Protein AF-A0A6I3EIS2-F1 (afdb_monomer_lite)

Secondary structure (DSSP, 8-state):
---HHHHHHHHHHHHHHHHHHHHHHHHHHHHHHGGGTSSTTSSHHHHHHHHHHHHHHTS-HHHHHHHHHHHHHHHHS-S-SSTTTTSTTSSS--

Sequence (94 aa):
TMGNAEARVWVSAVKAMVPERVCKIIDEAMQVFGATGISQWTPLARMYAGQRTLRLADGPDEVHWQVVGRAEISRYEPDSLGKNINSARTTGEK

pLDDT: mean 78.99, std 15.68, range [36.34, 94.75]

Structure (mmCIF, N/CA/C/O backbone):
data_AF-A0A6I3EIS2-F1
#
_entry.id   AF-A0A6I3EIS2-F1
#
loop_
_atom_site.group_PDB
_atom_site.id
_atom_site.type_symbol
_atom_site.label_atom_id
_atom_site.label_alt_id
_atom_site.label_comp_id
_atom_site.label_asym_id
_atom_site.label_entity_id
_atom_site.label_seq_id
_atom_site.pdbx_PDB_ins_code
_atom_site.Cartn_x
_atom_site.Cartn_y
_atom_site.Cartn_z
_atom_site.occupancy
_atom_site.B_iso_or_equiv
_atom_site.auth_seq_id
_atom_site.auth_comp_id
_atom_site.auth_asym_id
_atom_site.auth_atom_id
_atom_site.pdbx_PDB_model_num
ATOM 1 N N . THR A 1 1 ? -29.187 10.706 -0.928 1.00 49.88 1 THR A N 1
ATOM 2 C CA . THR A 1 1 ? -27.713 10.802 -0.929 1.00 49.88 1 THR A CA 1
ATOM 3 C C . THR A 1 1 ? -27.222 10.201 0.373 1.00 49.88 1 THR A C 1
ATOM 5 O O . THR A 1 1 ? -27.789 10.531 1.406 1.00 49.88 1 THR A O 1
ATOM 8 N N . MET A 1 2 ? -26.282 9.250 0.341 1.00 51.97 2 MET A N 1
ATOM 9 C CA . MET A 1 2 ? -25.712 8.675 1.573 1.00 51.97 2 MET A CA 1
ATOM 10 C C . MET A 1 2 ? -25.084 9.800 2.407 1.00 51.97 2 MET A C 1
ATOM 12 O O . MET A 1 2 ? -24.468 10.708 1.844 1.00 51.97 2 MET A O 1
ATOM 16 N N . GLY A 1 3 ? -25.294 9.797 3.723 1.00 64.19 3 GLY A N 1
ATOM 17 C CA . GLY A 1 3 ? -24.807 10.866 4.596 1.00 64.19 3 GLY A CA 1
ATOM 18 C C . GLY A 1 3 ? -23.276 10.913 4.624 1.00 64.19 3 GLY A C 1
ATOM 19 O O . GLY A 1 3 ? -22.625 9.872 4.557 1.00 64.19 3 GLY A O 1
ATOM 20 N N . ASN A 1 4 ? -22.689 12.107 4.783 1.00 69.50 4 ASN A N 1
ATOM 21 C CA . ASN A 1 4 ? -21.230 12.305 4.882 1.00 69.50 4 ASN A CA 1
ATOM 22 C C . ASN A 1 4 ? -20.538 11.337 5.865 1.00 69.50 4 ASN A C 1
ATOM 24 O O . ASN A 1 4 ? -19.365 11.020 5.690 1.00 69.50 4 ASN A O 1
ATOM 28 N N . ALA A 1 5 ? -21.250 10.862 6.892 1.00 68.38 5 ALA A N 1
ATOM 29 C CA . ALA A 1 5 ? -20.742 9.894 7.858 1.00 68.38 5 ALA A CA 1
ATOM 30 C C . ALA A 1 5 ? -20.477 8.503 7.249 1.00 68.38 5 ALA A C 1
ATOM 32 O O . ALA A 1 5 ? -19.424 7.928 7.508 1.00 68.38 5 ALA A O 1
ATOM 33 N N . GLU A 1 6 ? -21.375 7.989 6.405 1.00 73.19 6 GLU A N 1
ATOM 34 C CA . GLU A 1 6 ? -21.196 6.686 5.748 1.00 73.19 6 GLU A CA 1
ATOM 35 C C . GLU A 1 6 ? -20.102 6.751 4.679 1.00 73.19 6 GLU A C 1
ATOM 37 O O . GLU A 1 6 ? -19.287 5.840 4.562 1.00 73.19 6 GLU A O 1
ATOM 42 N N . ALA A 1 7 ? -20.025 7.860 3.935 1.00 79.88 7 ALA A N 1
ATOM 43 C CA . ALA A 1 7 ? -19.017 8.049 2.893 1.00 79.88 7 ALA A CA 1
ATOM 44 C C . ALA A 1 7 ? -17.576 8.006 3.440 1.00 79.88 7 ALA A C 1
ATOM 46 O O . ALA A 1 7 ? -16.679 7.489 2.775 1.00 79.88 7 ALA A O 1
ATOM 47 N N . ARG A 1 8 ? -17.344 8.491 4.670 1.00 82.25 8 ARG A N 1
ATOM 48 C CA . ARG A 1 8 ? -16.014 8.478 5.307 1.00 82.25 8 ARG A CA 1
ATOM 49 C C . ARG A 1 8 ? -15.452 7.070 5.494 1.00 82.25 8 ARG A C 1
ATOM 51 O O . ARG A 1 8 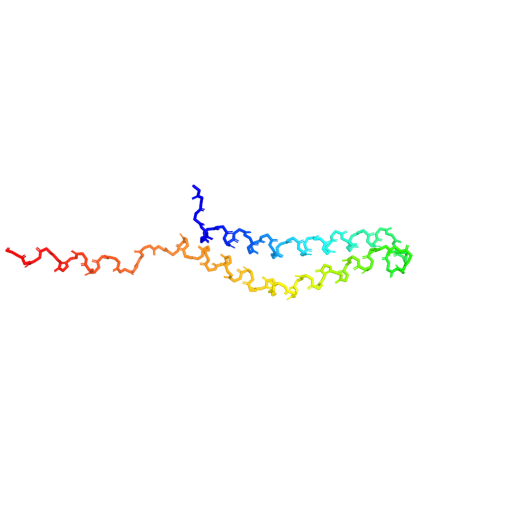? -14.250 6.891 5.335 1.00 82.25 8 ARG A O 1
ATOM 58 N N . VAL A 1 9 ? -16.303 6.086 5.793 1.00 84.69 9 VAL A N 1
ATOM 59 C CA . VAL A 1 9 ? -15.883 4.686 5.977 1.00 84.69 9 VAL A CA 1
ATOM 60 C C . VAL A 1 9 ? -15.337 4.122 4.668 1.00 84.69 9 VAL A C 1
ATOM 62 O O . VAL A 1 9 ? -14.248 3.552 4.645 1.00 84.69 9 VAL A O 1
ATOM 65 N N . TRP A 1 10 ? -16.046 4.360 3.563 1.00 85.62 10 TRP A N 1
ATOM 66 C CA . TRP A 1 10 ? -15.628 3.916 2.233 1.00 85.62 10 TRP A CA 1
ATOM 67 C C . TRP A 1 10 ? -14.325 4.576 1.778 1.00 85.62 10 TRP A C 1
ATOM 69 O O . TRP A 1 10 ? -13.449 3.895 1.248 1.00 85.62 10 TRP A O 1
ATOM 79 N N . VAL A 1 11 ? -14.158 5.880 2.025 1.00 86.94 11 VAL A N 1
ATOM 80 C CA . VAL A 1 11 ? -12.917 6.595 1.681 1.00 86.94 11 VAL A CA 1
ATOM 81 C C . VAL A 1 11 ? -11.729 6.047 2.474 1.00 86.94 11 VAL A C 1
ATOM 83 O O . VAL A 1 11 ? -10.689 5.765 1.880 1.00 86.94 11 VAL A O 1
ATOM 86 N N . SER A 1 12 ? -11.884 5.832 3.785 1.00 85.25 12 SER A N 1
ATOM 87 C CA . SER A 1 12 ? -10.834 5.226 4.615 1.00 85.25 12 SER A CA 1
ATOM 88 C C . SER A 1 12 ? -10.498 3.799 4.170 1.00 85.25 12 SER A C 1
ATOM 90 O O . SER A 1 12 ? -9.322 3.460 4.063 1.00 85.25 12 SER A O 1
ATOM 92 N N . ALA A 1 13 ? -11.496 2.982 3.820 1.00 86.75 13 ALA A N 1
ATOM 93 C CA . ALA A 1 13 ? -11.269 1.623 3.326 1.00 86.75 13 ALA A CA 1
ATOM 94 C C . ALA A 1 13 ? -10.447 1.602 2.025 1.00 86.75 13 ALA A C 1
ATOM 96 O O . ALA A 1 13 ? -9.459 0.873 1.913 1.00 86.75 13 ALA A O 1
ATOM 97 N N . VAL A 1 14 ? -10.816 2.437 1.047 1.00 88.88 14 VAL A N 1
ATOM 98 C CA . VAL A 1 14 ? -10.085 2.542 -0.226 1.00 88.88 14 VAL A CA 1
ATOM 99 C C . VAL A 1 14 ? -8.664 3.05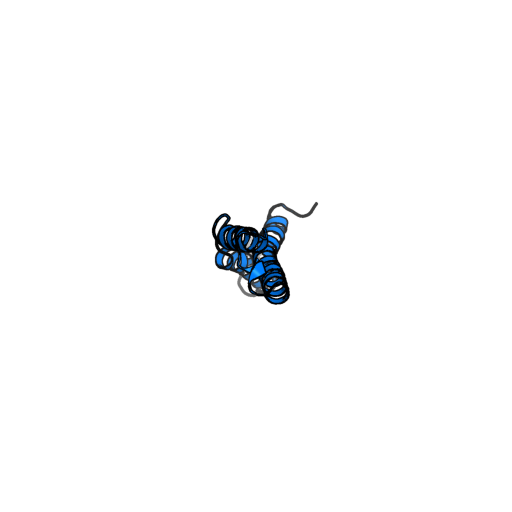2 0.006 1.00 88.88 14 VAL A C 1
ATOM 101 O O . VAL A 1 14 ? -7.717 2.516 -0.572 1.00 88.88 14 VAL A O 1
ATOM 104 N N . LYS A 1 15 ? -8.495 4.056 0.875 1.00 87.56 15 LYS A N 1
ATOM 105 C CA . LYS A 1 15 ? -7.188 4.658 1.151 1.00 87.56 15 LYS A CA 1
ATOM 106 C C . LYS A 1 15 ? -6.206 3.686 1.813 1.00 87.56 15 LYS A C 1
ATOM 108 O O . LYS A 1 15 ? -5.013 3.814 1.548 1.00 87.56 15 LYS A O 1
ATOM 113 N N . ALA A 1 16 ? -6.694 2.730 2.606 1.00 87.00 16 ALA A N 1
ATOM 114 C CA . ALA A 1 16 ? -5.879 1.666 3.194 1.00 87.00 16 ALA A CA 1
ATOM 115 C C . ALA A 1 16 ? -5.511 0.573 2.175 1.00 87.00 16 ALA A C 1
ATOM 117 O O . ALA A 1 16 ? -4.363 0.147 2.093 1.00 87.00 16 ALA A O 1
ATOM 118 N N . MET A 1 17 ? -6.479 0.126 1.369 1.00 90.12 17 MET A N 1
ATOM 119 C CA . MET A 1 17 ? -6.300 -1.032 0.484 1.00 90.12 17 MET A CA 1
ATOM 120 C C . MET A 1 17 ? -5.482 -0.716 -0.777 1.00 90.12 17 MET A C 1
ATOM 122 O O . MET A 1 17 ? -4.653 -1.523 -1.207 1.00 90.12 17 MET A O 1
ATOM 126 N N . VAL A 1 18 ? -5.699 0.453 -1.388 1.00 91.25 18 VAL A N 1
ATOM 127 C CA . VAL A 1 18 ? -5.106 0.777 -2.696 1.00 91.25 18 VAL A CA 1
ATOM 128 C C . VAL A 1 18 ? -3.573 0.828 -2.650 1.00 91.25 18 VAL A C 1
ATOM 130 O O . VAL A 1 18 ? -2.953 0.132 -3.456 1.00 91.25 18 VAL A O 1
ATOM 133 N N . PRO A 1 19 ? -2.920 1.570 -1.732 1.00 89.25 19 PRO A N 1
ATOM 134 C CA . PRO A 1 19 ? -1.459 1.656 -1.713 1.00 89.25 19 PRO A CA 1
ATOM 135 C C . PRO A 1 19 ? -0.780 0.307 -1.448 1.00 89.25 19 PRO A C 1
ATOM 137 O O . PRO A 1 19 ? 0.256 0.015 -2.044 1.00 89.25 19 PRO A O 1
ATOM 140 N N . GLU A 1 20 ? -1.373 -0.546 -0.604 1.00 89.56 20 GLU A N 1
ATOM 141 C CA . GLU A 1 20 ? -0.878 -1.904 -0.358 1.00 89.56 20 GLU A CA 1
ATOM 142 C C . GLU A 1 20 ? -0.891 -2.735 -1.646 1.00 89.56 20 GLU A C 1
ATOM 144 O O . GLU A 1 20 ? 0.114 -3.353 -2.017 1.00 89.56 20 GLU A O 1
ATOM 149 N N . ARG A 1 21 ? -2.013 -2.703 -2.375 1.00 93.50 21 ARG A N 1
ATOM 150 C CA . ARG A 1 21 ? -2.154 -3.474 -3.608 1.00 93.50 21 ARG A CA 1
ATOM 151 C C . ARG A 1 21 ? -1.238 -2.964 -4.716 1.00 93.50 21 ARG A C 1
ATOM 153 O O . ARG A 1 21 ? -0.653 -3.773 -5.433 1.00 93.50 21 ARG A O 1
ATOM 160 N N . VAL A 1 22 ? -1.087 -1.647 -4.844 1.00 93.06 22 VAL A N 1
ATOM 161 C CA . VAL A 1 22 ? -0.212 -1.041 -5.854 1.00 93.06 22 VAL A CA 1
ATOM 162 C C . VAL A 1 22 ? 1.255 -1.365 -5.565 1.00 93.06 22 VAL A C 1
ATOM 164 O O . VAL A 1 22 ? 1.971 -1.741 -6.490 1.00 93.06 22 VAL A O 1
ATOM 167 N N . CYS A 1 23 ? 1.700 -1.305 -4.303 1.00 92.75 23 CYS A N 1
ATOM 168 C CA . CYS A 1 23 ? 3.050 -1.739 -3.926 1.00 92.75 23 CYS A CA 1
ATOM 169 C C . CYS A 1 23 ? 3.328 -3.182 -4.364 1.00 92.75 23 CYS A C 1
ATOM 171 O O . CYS A 1 23 ? 4.382 -3.437 -4.939 1.00 92.75 23 CYS A O 1
ATOM 173 N N . LYS A 1 24 ? 2.375 -4.100 -4.157 1.00 94.50 24 LYS A N 1
ATOM 174 C CA . LYS A 1 24 ? 2.517 -5.501 -4.573 1.00 94.50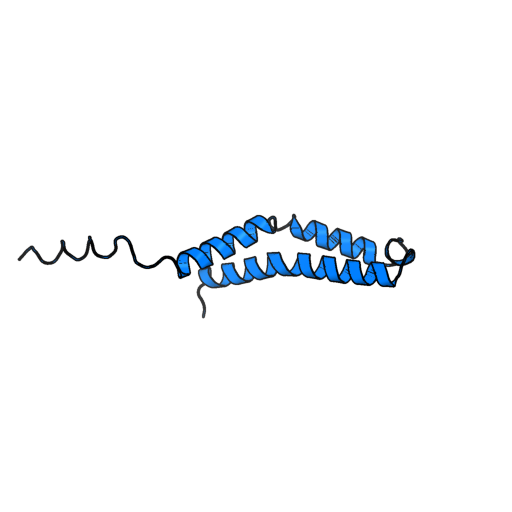 24 LYS A CA 1
ATOM 175 C C . LYS A 1 24 ? 2.628 -5.661 -6.093 1.00 94.50 24 LYS A C 1
ATOM 177 O O . LYS A 1 24 ? 3.478 -6.403 -6.564 1.00 94.50 24 LYS A O 1
ATOM 182 N N . ILE A 1 25 ? 1.803 -4.950 -6.862 1.00 94.56 25 ILE A N 1
ATOM 183 C CA . ILE A 1 25 ? 1.852 -5.004 -8.334 1.00 94.56 25 ILE A CA 1
ATOM 184 C C . ILE A 1 25 ? 3.193 -4.472 -8.855 1.00 94.56 25 ILE A C 1
ATOM 186 O O . ILE A 1 25 ? 3.767 -5.039 -9.782 1.00 94.56 25 ILE A O 1
ATOM 190 N N . ILE A 1 26 ? 3.702 -3.386 -8.264 1.00 92.56 26 ILE A N 1
ATOM 191 C CA . ILE A 1 26 ? 5.003 -2.830 -8.647 1.00 92.56 26 ILE A CA 1
ATOM 192 C C . ILE A 1 26 ? 6.125 -3.812 -8.304 1.00 92.56 26 ILE A C 1
ATOM 194 O O . ILE A 1 26 ? 7.027 -3.980 -9.115 1.00 92.56 26 ILE A O 1
ATOM 198 N N . ASP A 1 27 ? 6.057 -4.480 -7.154 1.00 92.69 27 ASP A N 1
ATOM 199 C CA . ASP A 1 27 ? 7.037 -5.492 -6.750 1.00 92.69 27 ASP A CA 1
ATOM 200 C C . ASP A 1 27 ? 7.058 -6.689 -7.719 1.00 92.69 27 ASP A C 1
ATOM 202 O O . ASP A 1 27 ? 8.113 -7.068 -8.227 1.00 92.69 27 ASP A O 1
ATOM 206 N N . GLU A 1 28 ? 5.883 -7.205 -8.095 1.00 94.75 28 GLU A N 1
ATOM 207 C CA . GLU A 1 28 ? 5.753 -8.255 -9.114 1.00 94.75 28 GLU A CA 1
ATOM 208 C C . GLU A 1 28 ? 6.323 -7.800 -10.471 1.00 94.75 28 GLU A C 1
ATOM 210 O O . GLU A 1 28 ? 7.048 -8.549 -11.129 1.00 94.75 28 GLU A O 1
ATOM 215 N N . ALA A 1 29 ? 6.071 -6.550 -10.874 1.00 92.31 29 ALA A N 1
ATOM 216 C CA . ALA A 1 29 ? 6.660 -5.981 -12.084 1.00 92.31 29 ALA A CA 1
ATOM 217 C C . ALA A 1 29 ? 8.189 -5.848 -11.972 1.00 92.31 29 ALA A C 1
ATOM 219 O O . ALA A 1 29 ? 8.905 -6.201 -12.905 1.00 92.31 29 ALA A O 1
ATOM 220 N N . MET A 1 30 ? 8.718 -5.393 -10.836 1.00 92.56 30 MET A N 1
ATOM 221 C CA . MET A 1 30 ? 10.162 -5.300 -10.605 1.00 92.56 30 MET A CA 1
ATOM 222 C C . MET A 1 30 ? 10.830 -6.672 -10.711 1.00 92.56 30 MET A C 1
ATOM 224 O O . MET A 1 30 ? 11.879 -6.786 -11.346 1.00 92.56 30 MET A O 1
ATOM 228 N N . GLN A 1 31 ? 10.193 -7.713 -10.173 1.00 93.44 31 GLN A N 1
ATOM 229 C CA . GLN A 1 31 ? 10.689 -9.083 -10.247 1.00 93.44 31 GLN A CA 1
ATOM 230 C C . GLN A 1 31 ? 10.782 -9.592 -11.696 1.00 93.44 31 GLN A C 1
ATOM 232 O O . GLN A 1 31 ? 11.774 -10.227 -12.053 1.00 93.44 31 GLN A O 1
ATOM 237 N N . VAL A 1 32 ? 9.801 -9.276 -12.551 1.00 93.69 32 VAL A N 1
ATOM 238 C CA . VAL A 1 32 ? 9.820 -9.630 -13.987 1.00 93.69 32 VAL A CA 1
ATOM 239 C C . VAL A 1 32 ? 10.957 -8.921 -14.736 1.00 93.69 32 VAL A C 1
ATOM 241 O O . VAL A 1 32 ? 11.563 -9.502 -15.634 1.00 93.69 32 VAL A O 1
ATOM 244 N N . PHE A 1 33 ? 11.285 -7.685 -14.354 1.00 90.31 33 PHE A N 1
ATOM 245 C CA . PHE A 1 33 ? 12.356 -6.892 -14.972 1.00 90.31 33 PHE A CA 1
ATOM 246 C C . PHE A 1 33 ? 13.765 -7.218 -14.433 1.00 90.31 33 PHE A C 1
ATOM 248 O O . PHE A 1 33 ? 14.758 -6.704 -14.958 1.00 90.31 33 PHE A O 1
ATOM 255 N N . GLY A 1 34 ? 13.886 -8.048 -13.392 1.00 88.88 34 GLY A N 1
ATOM 256 C CA . GLY A 1 34 ? 15.167 -8.444 -12.804 1.00 88.88 34 GLY A CA 1
ATOM 257 C C . GLY A 1 34 ? 16.003 -7.251 -12.322 1.00 88.88 34 GLY A C 1
ATOM 258 O O . GLY A 1 34 ? 15.484 -6.298 -11.740 1.00 88.88 34 GLY A O 1
ATOM 259 N N . ALA A 1 35 ? 17.316 -7.265 -12.586 1.00 85.25 35 ALA A N 1
ATOM 260 C CA . ALA A 1 35 ? 18.232 -6.196 -12.162 1.00 85.25 35 ALA A CA 1
ATOM 261 C C . ALA A 1 35 ? 17.839 -4.805 -12.701 1.00 85.25 35 ALA A C 1
ATOM 263 O O . ALA A 1 35 ? 18.101 -3.783 -12.067 1.00 85.25 35 ALA A O 1
ATOM 264 N N . THR A 1 36 ? 17.162 -4.750 -13.848 1.00 87.69 36 THR A N 1
ATOM 265 C CA . THR A 1 36 ? 16.674 -3.499 -14.433 1.00 87.69 36 THR A CA 1
ATOM 266 C C . THR A 1 36 ? 15.474 -2.933 -13.661 1.00 87.69 36 THR A C 1
ATOM 268 O O . THR A 1 36 ? 15.312 -1.711 -13.607 1.00 87.69 36 THR A O 1
ATOM 271 N N . GLY A 1 37 ? 14.690 -3.781 -12.985 1.00 84.38 37 GLY A N 1
ATOM 272 C CA . GLY A 1 37 ? 13.536 -3.384 -12.170 1.00 84.38 37 GLY A CA 1
ATOM 273 C C . GLY A 1 37 ? 13.902 -2.591 -10.911 1.00 84.38 37 GLY A C 1
ATOM 274 O O . GLY A 1 37 ? 13.159 -1.700 -10.510 1.00 84.38 37 GLY A O 1
ATOM 275 N N . ILE A 1 38 ? 15.076 -2.851 -10.328 1.00 86.56 38 ILE A N 1
ATOM 276 C CA . ILE A 1 38 ? 15.625 -2.102 -9.177 1.00 86.56 38 ILE A CA 1
ATOM 277 C C . ILE A 1 38 ? 16.514 -0.920 -9.589 1.00 86.56 38 ILE A C 1
ATOM 279 O O . ILE A 1 38 ? 16.913 -0.108 -8.755 1.00 86.56 38 ILE A O 1
ATOM 283 N N . SER A 1 39 ? 16.860 -0.828 -10.872 1.00 88.06 39 SER A N 1
ATOM 284 C CA . SER A 1 39 ? 17.769 0.193 -11.382 1.00 88.06 39 SER A CA 1
ATOM 285 C C . SER A 1 39 ? 17.066 1.532 -11.629 1.00 88.06 39 SER A C 1
ATOM 287 O O . SER A 1 39 ? 15.854 1.592 -11.820 1.00 88.06 39 SER A O 1
ATOM 289 N N . GLN A 1 40 ? 17.846 2.613 -11.730 1.00 87.31 40 GLN A N 1
ATOM 290 C CA . GLN A 1 40 ? 17.334 3.943 -12.101 1.00 87.31 40 GLN A CA 1
ATOM 291 C C . GLN A 1 40 ? 16.934 4.052 -13.586 1.00 87.31 40 GLN A C 1
ATOM 293 O O . GLN A 1 40 ? 16.457 5.099 -14.018 1.00 87.31 40 GLN A O 1
ATOM 298 N N . TRP A 1 41 ? 17.133 2.986 -14.371 1.00 85.69 41 TRP A N 1
ATOM 299 C CA . TRP A 1 41 ? 16.759 2.933 -15.785 1.00 85.69 41 TRP A CA 1
ATOM 300 C C . TRP A 1 41 ? 15.255 2.765 -15.994 1.00 85.69 41 TRP A C 1
ATOM 302 O O . TRP A 1 41 ? 14.749 3.090 -17.065 1.00 85.69 41 TRP A O 1
ATOM 312 N N . THR A 1 42 ? 14.530 2.279 -14.982 1.00 86.06 42 THR A N 1
ATOM 313 C CA . THR A 1 42 ? 13.071 2.165 -15.021 1.00 86.06 42 THR A CA 1
ATOM 314 C C . THR A 1 42 ? 12.441 3.039 -13.939 1.00 86.06 42 THR A C 1
ATOM 316 O O . THR A 1 42 ? 13.033 3.256 -12.880 1.00 86.06 42 THR A O 1
ATOM 319 N N . PRO A 1 43 ? 11.218 3.552 -14.154 1.00 89.31 43 PRO A N 1
ATOM 320 C CA . PRO A 1 43 ? 10.523 4.329 -13.131 1.00 89.31 43 PRO A CA 1
ATOM 321 C C . PRO A 1 43 ? 10.027 3.469 -11.952 1.00 89.31 43 PRO A C 1
ATOM 323 O O . PRO A 1 43 ? 9.559 4.032 -10.962 1.00 89.31 43 PRO A O 1
ATOM 326 N N . LEU A 1 44 ? 10.131 2.134 -12.028 1.00 88.00 44 LEU A N 1
ATOM 327 C CA . LEU A 1 44 ? 9.527 1.187 -11.083 1.00 88.00 44 LEU A CA 1
ATOM 328 C C . LEU A 1 44 ? 10.005 1.398 -9.642 1.00 88.00 44 LEU A C 1
ATOM 330 O O . LEU A 1 44 ? 9.180 1.514 -8.736 1.00 88.00 44 LEU A O 1
ATOM 334 N N . ALA A 1 45 ? 11.313 1.567 -9.432 1.00 88.56 45 ALA A N 1
ATOM 335 C CA . ALA A 1 45 ? 11.874 1.811 -8.103 1.00 88.56 45 ALA A CA 1
ATOM 336 C C . ALA A 1 45 ? 11.336 3.110 -7.466 1.00 88.56 45 ALA A C 1
ATOM 338 O O . ALA A 1 45 ? 11.001 3.148 -6.279 1.00 88.56 45 ALA A O 1
ATOM 339 N N . ARG A 1 46 ? 11.184 4.180 -8.262 1.00 91.38 46 ARG A N 1
ATOM 340 C CA . ARG A 1 46 ? 10.614 5.455 -7.794 1.00 91.38 46 ARG A CA 1
ATOM 341 C C . ARG A 1 46 ? 9.122 5.327 -7.499 1.00 91.38 46 ARG A C 1
ATOM 343 O O . ARG A 1 46 ? 8.646 5.888 -6.514 1.00 91.38 46 ARG A O 1
ATOM 350 N N . MET A 1 47 ? 8.389 4.593 -8.335 1.00 91.31 47 MET A N 1
ATOM 351 C CA . MET A 1 47 ? 6.965 4.330 -8.125 1.00 91.31 47 MET A CA 1
ATOM 352 C C . MET A 1 47 ? 6.736 3.551 -6.828 1.00 91.31 47 MET A C 1
ATOM 354 O O . MET A 1 47 ? 5.880 3.946 -6.039 1.00 91.31 47 MET A O 1
ATOM 358 N N . TYR A 1 48 ? 7.535 2.513 -6.564 1.00 91.50 48 TYR A N 1
ATOM 359 C CA . TYR A 1 48 ? 7.461 1.738 -5.324 1.00 91.50 48 TYR A CA 1
ATOM 360 C C . TYR A 1 48 ? 7.686 2.621 -4.089 1.00 91.50 48 TYR A C 1
ATOM 362 O O . TYR A 1 48 ? 6.883 2.610 -3.154 1.00 91.50 48 TYR A O 1
ATOM 370 N N . ALA A 1 49 ? 8.731 3.456 -4.116 1.00 90.38 49 ALA A N 1
ATOM 371 C CA . ALA A 1 49 ? 9.022 4.396 -3.037 1.00 90.38 49 ALA A CA 1
ATOM 372 C C . ALA A 1 49 ? 7.883 5.410 -2.819 1.00 90.38 49 ALA A C 1
ATOM 374 O O . ALA A 1 49 ? 7.487 5.658 -1.681 1.00 90.38 49 ALA A O 1
ATOM 375 N N . GLY A 1 50 ? 7.309 5.956 -3.896 1.00 90.88 50 GLY A N 1
ATOM 376 C CA . GLY A 1 50 ? 6.180 6.886 -3.812 1.00 90.88 50 GLY A CA 1
ATOM 377 C C . GLY A 1 50 ? 4.941 6.261 -3.167 1.00 90.88 50 GLY A C 1
ATOM 378 O O . GLY A 1 50 ? 4.340 6.855 -2.272 1.00 90.88 50 GLY A O 1
ATOM 379 N N . GLN A 1 51 ? 4.592 5.034 -3.561 1.00 89.31 51 GLN A N 1
ATOM 380 C CA . GLN A 1 51 ? 3.454 4.311 -2.983 1.00 89.31 51 GLN A CA 1
ATOM 381 C C . GLN A 1 51 ? 3.688 3.942 -1.518 1.00 89.31 51 GLN A C 1
ATOM 383 O O . GLN A 1 51 ? 2.778 4.063 -0.698 1.00 89.31 51 GLN A O 1
ATOM 388 N N . ARG A 1 52 ? 4.924 3.589 -1.144 1.00 88.38 52 ARG A N 1
ATOM 389 C CA . ARG A 1 52 ? 5.266 3.336 0.259 1.00 88.38 52 ARG A CA 1
ATOM 390 C C . ARG A 1 52 ? 5.099 4.584 1.126 1.00 88.38 52 ARG A C 1
ATOM 392 O O . ARG A 1 52 ? 4.609 4.468 2.245 1.00 88.38 52 ARG A O 1
ATOM 399 N N . THR A 1 53 ? 5.438 5.761 0.607 1.00 88.06 53 THR A N 1
ATOM 400 C CA . THR A 1 53 ? 5.227 7.038 1.307 1.00 88.06 53 THR A CA 1
ATOM 401 C C . THR A 1 53 ? 3.741 7.363 1.477 1.00 88.06 53 THR A C 1
ATOM 403 O O . THR A 1 53 ? 3.335 7.848 2.533 1.00 88.06 53 THR A O 1
ATOM 406 N N . LEU A 1 54 ? 2.898 7.039 0.489 1.00 85.06 54 LEU A N 1
ATOM 407 C CA . LEU A 1 54 ? 1.446 7.261 0.566 1.00 85.06 54 LEU A CA 1
ATOM 408 C C . LEU A 1 54 ? 0.754 6.459 1.678 1.00 85.06 54 LEU A C 1
ATOM 410 O O . LEU A 1 54 ? -0.317 6.868 2.131 1.00 85.06 54 LEU A O 1
ATOM 414 N N . ARG A 1 55 ? 1.371 5.367 2.143 1.00 84.56 55 ARG A N 1
ATOM 415 C CA . ARG A 1 55 ? 0.923 4.590 3.313 1.00 84.56 55 ARG A CA 1
ATOM 416 C C . ARG A 1 55 ? 1.156 5.304 4.647 1.00 84.56 55 ARG A C 1
ATOM 418 O O . ARG A 1 55 ? 0.663 4.852 5.667 1.00 84.56 55 ARG A O 1
ATOM 425 N N . LEU A 1 56 ? 1.929 6.391 4.654 1.00 83.62 56 LEU A N 1
ATOM 426 C CA . LEU A 1 56 ? 2.238 7.179 5.852 1.00 83.62 56 LEU A CA 1
ATOM 427 C C . LEU A 1 56 ? 1.643 8.593 5.781 1.00 83.62 56 LEU A C 1
ATOM 429 O O . LEU A 1 56 ? 1.189 9.115 6.794 1.00 83.62 56 LEU A O 1
ATOM 433 N N . ALA A 1 57 ? 1.640 9.207 4.593 1.00 75.50 57 ALA A N 1
ATOM 434 C CA . ALA A 1 57 ? 1.350 10.632 4.415 1.00 75.50 57 ALA A CA 1
ATOM 435 C C . ALA A 1 57 ? -0.086 11.061 4.786 1.00 75.50 57 ALA A C 1
ATOM 437 O O . ALA A 1 57 ? -0.267 12.145 5.326 1.00 75.50 57 ALA A O 1
ATOM 438 N N . ASP A 1 58 ? -1.090 10.215 4.541 1.00 73.31 58 ASP A N 1
ATOM 439 C CA . ASP A 1 58 ? -2.521 10.549 4.705 1.00 73.31 58 ASP A CA 1
ATOM 440 C C . ASP A 1 58 ? -3.173 9.805 5.886 1.00 73.31 58 ASP A C 1
ATOM 442 O O . ASP A 1 58 ? -4.365 9.490 5.881 1.00 73.31 58 ASP A O 1
ATOM 446 N N . GLY A 1 59 ? -2.372 9.479 6.899 1.00 76.06 59 GLY A N 1
ATOM 447 C CA . GLY A 1 59 ? -2.750 8.580 7.984 1.00 76.06 59 GLY A CA 1
ATOM 448 C C . GLY A 1 59 ? -2.252 7.161 7.700 1.00 76.06 59 GLY A C 1
ATOM 449 O O . GLY A 1 59 ? -2.519 6.647 6.609 1.00 76.06 59 GLY A O 1
ATOM 450 N N . PRO A 1 60 ? -1.533 6.537 8.652 1.00 82.62 60 PRO A N 1
ATOM 451 C CA . PRO A 1 60 ? -1.106 5.149 8.534 1.00 82.62 60 PRO A CA 1
ATOM 452 C C . PRO A 1 60 ? -2.282 4.225 8.213 1.00 82.62 60 PRO A C 1
ATOM 454 O O . PRO A 1 60 ? -3.399 4.459 8.687 1.00 82.62 60 PRO A O 1
ATOM 457 N N . ASP A 1 61 ? -2.045 3.177 7.424 1.00 83.06 61 ASP A N 1
ATOM 458 C CA . ASP A 1 61 ? -3.095 2.232 7.016 1.00 83.06 61 ASP A CA 1
ATOM 459 C C . ASP A 1 61 ? -3.851 1.663 8.230 1.00 83.06 61 ASP A C 1
ATOM 461 O O . ASP A 1 61 ? -5.060 1.456 8.174 1.00 83.06 61 ASP A O 1
ATOM 465 N N . GLU A 1 62 ? -3.166 1.479 9.360 1.00 85.94 62 GLU A N 1
ATOM 466 C CA . GLU A 1 62 ? -3.733 1.003 10.622 1.00 85.94 62 GLU A CA 1
ATOM 467 C C . GLU A 1 62 ? -4.814 1.946 11.168 1.00 85.94 62 GLU A C 1
ATOM 469 O O . GLU A 1 62 ? -5.831 1.493 11.696 1.00 85.94 62 GLU A O 1
ATOM 474 N N . VAL A 1 63 ? -4.635 3.260 11.002 1.00 85.56 63 VAL A N 1
ATOM 475 C CA . VAL A 1 63 ? -5.618 4.268 11.426 1.00 85.56 63 VAL A CA 1
ATOM 476 C C . VAL A 1 63 ? -6.866 4.185 10.551 1.00 85.56 63 VAL A C 1
ATOM 478 O O . VAL A 1 63 ? -7.986 4.252 11.061 1.00 85.56 63 VAL A O 1
ATOM 481 N N . HIS A 1 64 ? -6.692 3.987 9.244 1.00 88.12 64 HIS A N 1
ATOM 482 C CA . HIS A 1 64 ? -7.812 3.810 8.321 1.00 88.12 64 HIS A CA 1
ATOM 483 C C . HIS A 1 64 ? -8.567 2.505 8.589 1.00 88.12 64 HIS A C 1
ATOM 485 O O . HIS A 1 64 ? -9.797 2.519 8.665 1.00 88.12 64 HIS A O 1
ATOM 491 N N . TRP A 1 65 ? -7.857 1.403 8.841 1.00 87.12 65 TRP A N 1
ATOM 492 C CA . TRP A 1 65 ? -8.465 0.135 9.250 1.00 87.12 65 TRP A CA 1
ATOM 49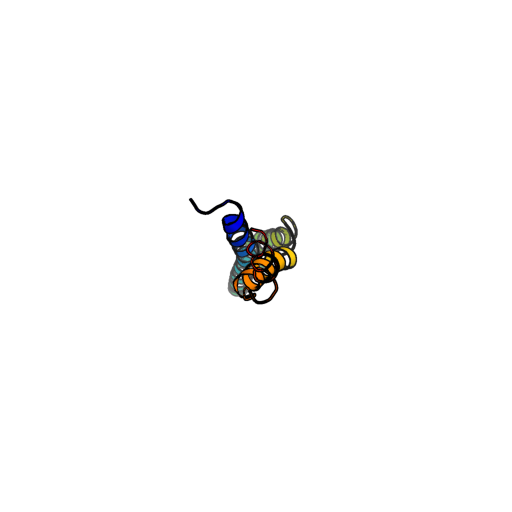3 C C . TRP A 1 65 ? -9.191 0.236 10.590 1.00 87.12 65 TRP A C 1
ATOM 495 O O . TRP A 1 65 ? -10.257 -0.353 10.747 1.00 87.12 65 TRP A O 1
ATOM 505 N N . GLN A 1 66 ? -8.687 1.030 11.536 1.00 87.62 66 GLN A N 1
ATOM 506 C CA . GLN A 1 66 ? -9.375 1.279 12.801 1.00 87.62 66 GLN A CA 1
ATOM 507 C C . GLN A 1 66 ? -10.707 2.022 12.599 1.00 87.62 66 GLN A C 1
ATOM 509 O O . GLN A 1 66 ? -11.685 1.717 13.284 1.00 87.62 66 GLN A O 1
ATOM 514 N N . VAL A 1 67 ? -10.774 2.985 11.671 1.00 86.25 67 VAL A N 1
ATOM 515 C CA . VAL A 1 67 ? -12.026 3.690 11.331 1.00 86.25 67 VAL A CA 1
ATOM 516 C C . VAL A 1 67 ? -13.045 2.725 10.728 1.00 86.25 67 VAL A C 1
ATOM 518 O O . VAL A 1 67 ? -14.200 2.719 11.154 1.00 86.25 67 VAL A O 1
ATOM 521 N N . VAL A 1 68 ? -12.613 1.879 9.790 1.00 87.19 68 VAL A N 1
ATOM 522 C CA . VAL A 1 68 ? -13.471 0.858 9.167 1.00 87.19 68 VAL A CA 1
ATOM 523 C C . VAL A 1 68 ? -13.931 -0.172 10.200 1.00 87.19 68 VAL A C 1
ATOM 525 O O . VAL A 1 68 ? -15.122 -0.443 10.306 1.00 87.19 68 VAL A O 1
ATOM 528 N N . GLY A 1 69 ? -13.018 -0.680 11.029 1.00 87.25 69 GLY A N 1
ATOM 529 C CA . GLY A 1 69 ? -13.325 -1.665 12.065 1.00 87.25 69 GLY A CA 1
ATOM 530 C C . GLY A 1 69 ? -14.313 -1.147 13.109 1.00 87.25 69 GLY A C 1
ATOM 531 O O . GLY A 1 69 ? -15.242 -1.859 13.474 1.00 87.25 69 GLY A O 1
ATOM 532 N N . ARG A 1 70 ? -14.180 0.113 13.549 1.00 86.38 70 ARG A N 1
ATOM 533 C CA . ARG A 1 70 ? -15.162 0.743 14.450 1.00 86.38 70 ARG A CA 1
ATOM 534 C C . ARG A 1 70 ? -16.542 0.864 13.808 1.00 86.38 70 ARG A C 1
ATOM 536 O O . ARG A 1 70 ? -17.538 0.636 14.489 1.00 86.38 70 ARG A O 1
ATOM 543 N N . ALA A 1 71 ? -16.601 1.222 12.526 1.00 86.50 71 ALA A N 1
ATOM 544 C CA . ALA A 1 71 ? -17.863 1.328 11.802 1.00 86.50 71 ALA A CA 1
ATOM 545 C C . ALA A 1 71 ? -18.544 -0.038 11.641 1.00 86.50 71 ALA A C 1
ATOM 547 O O . ALA A 1 71 ? -19.746 -0.144 11.871 1.00 86.50 71 ALA A O 1
ATOM 548 N N . GLU A 1 72 ? -17.780 -1.086 11.322 1.00 86.19 72 GLU A N 1
ATOM 549 C CA . GLU A 1 72 ? -18.316 -2.445 11.228 1.00 86.19 72 GLU A CA 1
ATOM 550 C C . GLU A 1 72 ? -18.765 -2.973 12.594 1.00 86.19 72 GLU A C 1
ATOM 552 O O . GLU A 1 72 ? -19.885 -3.457 12.715 1.00 86.19 72 GLU A O 1
ATOM 557 N N . ILE A 1 73 ? -17.972 -2.808 13.660 1.00 87.62 73 ILE A N 1
ATOM 558 C CA . ILE A 1 73 ? -18.390 -3.214 15.013 1.00 87.62 73 ILE A CA 1
ATOM 559 C C . ILE A 1 73 ? -19.680 -2.497 15.416 1.00 87.62 73 ILE A C 1
ATOM 561 O O . ILE A 1 73 ? -20.616 -3.158 15.842 1.00 87.62 73 ILE A O 1
ATOM 565 N N . SER A 1 74 ? -19.786 -1.182 15.204 1.00 83.50 74 SER A N 1
ATOM 566 C CA . SER A 1 74 ? -21.010 -0.422 15.502 1.00 83.50 74 SER A CA 1
ATOM 567 C C . SER A 1 74 ? -22.229 -0.875 14.689 1.00 83.50 74 SER A C 1
ATOM 569 O O . SER A 1 74 ? -23.356 -0.591 15.088 1.00 83.50 74 SER A O 1
ATOM 571 N N . ARG A 1 75 ? -22.027 -1.527 13.540 1.00 80.88 75 ARG A N 1
ATOM 572 C CA . ARG A 1 75 ? -23.103 -2.074 12.707 1.00 80.88 75 ARG A CA 1
ATOM 573 C C . ARG A 1 75 ? -23.619 -3.414 13.233 1.00 80.88 75 ARG A C 1
ATOM 575 O O . ARG A 1 75 ? -24.795 -3.716 13.038 1.00 80.88 75 ARG A O 1
ATOM 582 N N . TYR A 1 76 ? -22.747 -4.207 13.856 1.00 80.62 76 TYR A N 1
ATOM 583 C CA . TYR A 1 76 ? -23.070 -5.531 14.399 1.00 80.62 76 TYR A CA 1
ATOM 584 C C . TYR A 1 76 ? -23.270 -5.551 15.914 1.00 80.62 76 TYR A C 1
ATOM 586 O O . TYR A 1 76 ? -23.782 -6.545 16.426 1.00 80.62 76 TYR A O 1
ATOM 594 N N . GLU A 1 77 ? -22.882 -4.494 16.631 1.00 74.81 77 GLU A N 1
ATOM 595 C CA . GLU A 1 77 ? -23.235 -4.311 18.032 1.00 74.81 77 GLU A CA 1
ATOM 596 C C . GLU A 1 77 ? -24.767 -4.302 18.093 1.00 74.81 77 GLU A C 1
ATOM 598 O O . GLU A 1 77 ? -25.403 -3.409 17.518 1.00 74.81 77 GLU A O 1
ATOM 603 N N . PRO A 1 78 ? -25.391 -5.338 18.685 1.00 54.81 78 PRO A N 1
ATOM 604 C CA . PRO A 1 78 ? -26.831 -5.366 18.773 1.00 54.81 78 PRO A CA 1
ATOM 605 C C . PRO A 1 78 ? -27.254 -4.147 19.588 1.00 54.81 78 PRO A C 1
ATOM 607 O O . PRO A 1 78 ? -26.511 -3.639 20.429 1.00 54.81 78 PRO A O 1
ATOM 610 N N . ASP A 1 79 ? -28.493 -3.723 19.402 1.00 57.88 79 ASP A N 1
ATOM 611 C CA . ASP A 1 79 ? -29.223 -2.769 20.244 1.00 57.88 79 ASP A CA 1
ATOM 612 C C . ASP A 1 79 ? -29.388 -3.295 21.708 1.00 57.88 79 ASP A C 1
ATOM 614 O O . ASP A 1 79 ? -30.405 -3.086 22.365 1.00 57.88 79 ASP A O 1
ATOM 618 N N . SER A 1 80 ? -28.413 -4.054 22.227 1.00 54.09 80 SER A N 1
ATOM 619 C CA . SER A 1 80 ? -28.477 -4.948 23.381 1.00 54.09 80 SER A CA 1
ATOM 620 C C . SER A 1 80 ? -28.237 -4.294 24.736 1.00 54.09 80 SER A C 1
ATOM 622 O O . SER A 1 80 ? -28.367 -4.980 25.744 1.00 54.09 80 SER A O 1
ATOM 624 N N . LEU A 1 81 ? -27.982 -2.989 24.832 1.00 53.59 81 LEU A N 1
ATOM 625 C CA . LEU A 1 81 ? -27.983 -2.316 26.135 1.00 53.59 81 LEU A CA 1
ATOM 626 C C . LEU A 1 81 ? -28.498 -0.869 26.045 1.00 53.59 81 LEU A C 1
ATOM 628 O O . LEU A 1 81 ? -27.738 0.072 25.858 1.00 53.59 81 LEU A O 1
ATOM 632 N N . GLY A 1 82 ? -29.802 -0.671 26.279 1.00 47.31 82 GLY A N 1
ATOM 633 C CA . GLY A 1 82 ? -30.239 0.525 27.018 1.00 47.31 82 GLY A CA 1
ATOM 634 C C . GLY A 1 82 ? -31.237 1.492 26.379 1.00 47.31 82 GLY A C 1
ATOM 635 O O . GLY A 1 82 ? -31.667 2.406 27.078 1.00 47.31 82 GLY A O 1
ATOM 636 N N . LYS A 1 83 ? -31.721 1.312 25.144 1.00 50.81 83 LYS A N 1
ATOM 637 C CA . LYS A 1 83 ? -32.885 2.117 24.695 1.00 50.81 83 LYS A CA 1
ATOM 638 C C . LYS A 1 83 ? -34.199 1.733 25.397 1.00 50.81 83 LYS A C 1
ATOM 640 O O . LYS A 1 83 ? -35.129 2.531 25.427 1.00 50.81 83 LYS A O 1
ATOM 645 N N . ASN A 1 84 ? -34.237 0.575 26.062 1.00 48.75 84 ASN A N 1
ATOM 646 C CA . ASN A 1 84 ? -35.413 0.059 26.773 1.00 4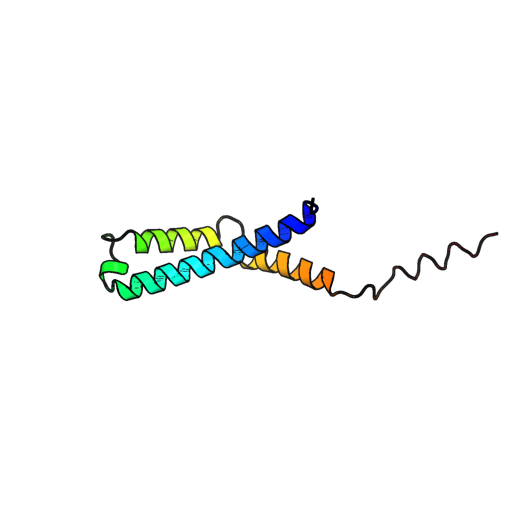8.75 84 ASN A CA 1
ATOM 647 C C . ASN A 1 84 ? -35.569 0.542 28.231 1.00 48.75 84 ASN A C 1
ATOM 649 O O . ASN A 1 84 ? -36.599 0.268 28.838 1.00 48.75 84 ASN A O 1
ATOM 653 N N . ILE A 1 85 ? -34.599 1.262 28.819 1.00 53.19 85 ILE A N 1
ATOM 654 C CA . ILE A 1 85 ? -34.726 1.728 30.222 1.00 53.19 85 ILE A CA 1
ATOM 655 C C . ILE A 1 85 ? -35.391 3.107 30.353 1.00 53.19 85 ILE A C 1
ATOM 657 O O . ILE A 1 85 ? -35.947 3.421 31.404 1.00 53.19 85 ILE A O 1
ATOM 661 N N . ASN A 1 86 ? -35.368 3.923 29.293 1.00 50.44 86 ASN A N 1
ATOM 662 C CA . ASN A 1 86 ? -35.893 5.293 29.322 1.00 50.44 86 ASN A CA 1
ATOM 663 C C . ASN A 1 86 ? -37.312 5.424 28.746 1.00 50.44 86 ASN A C 1
ATOM 665 O O . ASN A 1 86 ? -37.967 6.425 29.016 1.00 50.44 86 ASN A O 1
ATOM 669 N N . SER A 1 87 ? -37.821 4.427 28.012 1.00 48.72 87 SER A N 1
ATOM 670 C CA . SER A 1 87 ? -39.216 4.413 27.539 1.00 48.72 87 SER A CA 1
ATOM 671 C C . SER A 1 87 ? -40.205 3.891 28.589 1.00 48.72 87 SER A C 1
ATOM 673 O O . SER A 1 87 ? -41.372 4.260 28.560 1.00 48.72 87 SER A O 1
ATOM 675 N N . ALA A 1 88 ? -39.748 3.091 29.559 1.00 50.78 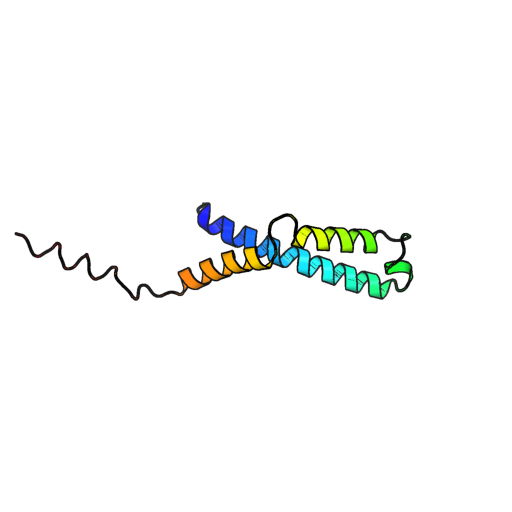88 ALA A N 1
ATOM 676 C CA . ALA A 1 88 ? -40.598 2.548 30.623 1.00 50.78 88 ALA A CA 1
ATOM 677 C C . ALA A 1 88 ? -40.885 3.546 31.767 1.00 50.78 88 ALA A C 1
ATOM 679 O O . ALA A 1 88 ? -41.749 3.290 32.601 1.00 50.78 88 ALA A O 1
ATOM 680 N N . ARG A 1 89 ? -40.180 4.687 31.826 1.00 51.44 89 ARG A N 1
ATOM 681 C CA . ARG A 1 89 ? -40.356 5.708 32.879 1.00 51.44 89 ARG A CA 1
ATOM 682 C C . ARG A 1 89 ? -41.340 6.826 32.518 1.00 51.44 89 ARG A C 1
ATOM 684 O O . ARG A 1 89 ? -41.700 7.595 33.397 1.00 51.44 89 ARG A O 1
ATOM 691 N N . THR A 1 90 ? -41.801 6.918 31.270 1.00 53.44 90 THR A N 1
ATOM 692 C CA . THR A 1 90 ? -42.635 8.038 30.787 1.00 53.44 90 THR A CA 1
ATOM 693 C C . THR A 1 90 ? -44.121 7.707 30.611 1.00 53.44 90 THR A C 1
ATOM 695 O O . THR A 1 90 ? -44.874 8.549 30.132 1.00 53.44 90 THR A O 1
ATOM 698 N N . THR A 1 91 ? -44.587 6.523 31.029 1.00 51.25 91 THR A N 1
ATOM 699 C CA . THR A 1 91 ? -46.018 6.132 30.956 1.00 51.25 91 THR A CA 1
ATOM 700 C C . THR A 1 91 ? -46.667 5.939 32.339 1.00 51.25 91 THR A C 1
ATOM 702 O O . THR A 1 91 ? -47.780 5.440 32.433 1.00 51.25 91 THR A O 1
ATOM 705 N N . GLY A 1 92 ? -45.992 6.346 33.421 1.00 43.62 92 GLY A N 1
ATOM 706 C CA . GLY A 1 92 ? -46.466 6.190 34.806 1.00 43.62 92 GLY A CA 1
ATOM 707 C C . GLY A 1 92 ? -46.955 7.464 35.504 1.00 43.62 92 GLY A C 1
ATOM 708 O O . GLY A 1 92 ? -47.229 7.409 36.696 1.00 43.62 92 GLY A O 1
ATOM 709 N N . GLU A 1 93 ? -47.059 8.596 34.805 1.00 43.66 93 GLU A N 1
ATOM 710 C CA . GLU A 1 93 ? -47.668 9.822 35.339 1.00 43.66 93 GLU A CA 1
ATOM 711 C C . GLU A 1 93 ? -48.824 10.253 34.437 1.00 43.66 93 GLU A C 1
ATOM 713 O O . GLU A 1 93 ? -48.621 10.935 33.429 1.00 43.66 93 GLU A O 1
ATOM 718 N N . LYS A 1 94 ? -50.028 9.801 34.795 1.00 36.34 94 LYS A N 1
ATOM 719 C CA . LYS A 1 94 ? -51.309 10.513 34.698 1.00 36.34 94 LYS A CA 1
ATOM 720 C C . LYS A 1 94 ? -52.398 9.703 35.387 1.00 36.34 94 LYS A C 1
ATOM 722 O O . LYS A 1 94 ? -52.470 8.485 35.120 1.00 36.34 94 LYS A O 1
#

Foldseek 3Di:
DPDPLVVLLVVLVCLLPVLVVQLVVLVVVLVVVDPCSCDPVDCSVVSNVVSVVSCPPPHHSVVSVVSNVVVVCVVPVPPPDDPVPVVVVPPPDD

Radius of gyration: 23.17 Å; chains: 1; bounding box: 70×22×51 Å